Protein AF-A0AAV4ICU2-F1 (afdb_monomer)

Solvent-accessible surface area (backbone atoms only — not comparable to full-atom values): 6113 Å² total; per-residue (Å²): 139,86,82,87,82,87,85,80,90,83,82,90,81,87,85,86,90,76,83,84,77,76,82,77,83,78,82,62,94,66,76,54,54,81,43,77,43,51,36,32,24,62,84,37,78,49,78,48,33,51,48,68,48,45,68,50,67,89,39,72,64,12,36,33,76,36,89,89,44,92,49,69,64,46,61,48,99,84,68,29,37,47,40,98,43,68,26,91,77,65,123

Mean predicted aligned error: 14.56 Å

InterPro domains:
  IPR003131 Potassium channel tetramerisation-type BTB domain [PF02214] (38-91)
  IPR011333 SKP1/BTB/POZ domain superfamily [G3DSA:3.30.710.10] (26-91)
  IPR011333 SKP1/BTB/POZ domain superfamily [SSF54695] (35-91)

Foldseek 3Di:
DDDDDDDDDDDDDDDDDDDDDDPPPPPPLDFPQPDWAWEQECNDIDIDGLCVQCVPVPDPSVLQNDPPHPHHFDADPVRHGYHDHDPVPVD

Sequence (91 aa):
MIFLSLSLAGAVSREVSGQRSGPAMNDTGSGSSNSVLELNVGGVFYSTNLATLRREPDSHIARLFTDHSKVKATKDAKGKYFIDRDGVLFR

Secondary structure (DSSP, 8-state):
---------------------S------S---TT-EEEEEETTEEEEEEHHHHTSSTTSHHHHHT-TT-SSPPEE-TTSPEEE-S-STT--

pLDDT: mean 73.89, std 21.51, range [33.59, 96.0]

Radius of gyration: 23.38 Å; Cα contacts (8 Å, |Δi|>4): 99; chains: 1; bounding box: 54×57×48 Å

Organism: NCBI:txid1093978

Nearest PDB structures (foldseek):
  8u80-assembly1_K4  TM=8.138E-01  e=1.810E-04  Homo sapiens
  3drx-assembly1_D  TM=7.550E-01  e=6.168E-05  Homo sapiens
  3drx-assembly1_C  TM=7.833E-01  e=9.880E-05  Homo sapiens
  3drx-assembly1_B  TM=7.870E-01  e=3.549E-04  Homo sapiens
  3drx-assembly1_E  TM=7.929E-01  e=6.955E-04  Homo sapiens

Structure (mmCIF, N/CA/C/O backbone):
data_AF-A0AAV4ICU2-F1
#
_entry.id   AF-A0AAV4ICU2-F1
#
loop_
_atom_site.group_PDB
_atom_site.id
_atom_site.type_symbol
_atom_site.label_atom_id
_atom_site.label_alt_id
_atom_site.label_comp_id
_atom_site.label_asym_id
_atom_site.label_entity_id
_atom_site.label_seq_id
_atom_site.pdbx_PDB_ins_code
_atom_site.Cartn_x
_atom_site.Cartn_y
_atom_site.Cartn_z
_atom_site.occupancy
_atom_site.B_iso_or_equiv
_atom_site.auth_seq_id
_atom_site.auth_comp_id
_atom_site.auth_asym_id
_atom_site.auth_atom_id
_atom_site.pdbx_PDB_model_num
ATOM 1 N N . MET A 1 1 ? 23.733 -42.820 29.720 1.00 44.50 1 MET A N 1
ATOM 2 C CA . MET A 1 1 ? 25.167 -42.492 29.583 1.00 44.50 1 MET A CA 1
ATOM 3 C C . MET A 1 1 ? 25.293 -40.986 29.629 1.00 44.50 1 MET A C 1
ATOM 5 O O . MET A 1 1 ? 24.574 -40.289 28.931 1.00 44.50 1 MET A O 1
ATOM 9 N N . ILE A 1 2 ? 26.084 -40.541 30.590 1.00 38.28 2 ILE A N 1
ATOM 10 C CA . ILE A 1 2 ? 26.211 -39.200 31.148 1.00 38.28 2 ILE A CA 1
ATOM 11 C C . ILE A 1 2 ? 27.363 -38.537 30.398 1.00 38.28 2 ILE A C 1
ATOM 13 O O . ILE A 1 2 ? 28.392 -39.189 30.326 1.00 38.28 2 ILE A O 1
ATOM 17 N N . PHE A 1 3 ? 27.246 -37.294 29.927 1.00 41.91 3 PHE A N 1
ATOM 18 C CA . PHE A 1 3 ? 28.388 -36.368 29.910 1.00 41.91 3 PHE A CA 1
ATOM 19 C C . PHE A 1 3 ? 27.892 -34.934 30.082 1.00 41.91 3 PHE A C 1
ATOM 21 O O . PHE A 1 3 ? 27.441 -34.268 29.156 1.00 41.91 3 PHE A O 1
ATOM 28 N N . LEU A 1 4 ? 27.975 -34.499 31.334 1.00 34.91 4 LEU A N 1
ATOM 29 C CA . LEU A 1 4 ? 28.077 -33.109 31.735 1.00 34.91 4 LEU A CA 1
ATOM 30 C C . LEU A 1 4 ? 29.537 -32.688 31.485 1.00 34.91 4 LEU A C 1
ATOM 32 O O . LEU A 1 4 ? 30.441 -33.368 31.968 1.00 34.91 4 LEU A O 1
ATOM 36 N N . SER A 1 5 ? 29.789 -31.575 30.796 1.00 43.06 5 SER A N 1
ATOM 37 C CA . SER A 1 5 ? 31.070 -30.870 30.930 1.00 43.06 5 SER A CA 1
ATOM 38 C C . SER A 1 5 ? 30.834 -29.372 31.064 1.00 43.06 5 SER A C 1
ATOM 40 O O . SER A 1 5 ? 30.532 -28.658 30.110 1.00 43.06 5 SER A O 1
ATOM 42 N N . LEU A 1 6 ? 30.963 -28.956 32.315 1.00 33.59 6 LEU A N 1
ATOM 43 C CA . LEU A 1 6 ? 31.123 -27.611 32.830 1.00 33.59 6 LEU A CA 1
ATOM 44 C C . LEU A 1 6 ? 32.488 -27.048 32.385 1.00 33.59 6 LEU A C 1
ATOM 46 O O . LEU A 1 6 ? 33.494 -27.739 32.530 1.00 33.59 6 LEU A O 1
ATOM 50 N N . SER A 1 7 ? 32.556 -25.795 31.932 1.00 38.72 7 SER A N 1
ATOM 51 C CA . SER A 1 7 ? 33.740 -24.960 32.176 1.00 38.72 7 SER A CA 1
ATOM 52 C C . SER A 1 7 ? 33.370 -23.479 32.196 1.00 38.72 7 SER A C 1
ATOM 54 O O . SER A 1 7 ? 32.573 -23.000 31.392 1.00 38.72 7 SER A O 1
ATOM 56 N N . LEU A 1 8 ? 33.925 -22.801 33.195 1.00 36.62 8 LEU A N 1
ATOM 57 C CA . LEU A 1 8 ? 33.532 -21.526 33.772 1.00 36.62 8 LEU A CA 1
ATOM 58 C C . LEU A 1 8 ? 34.589 -20.452 33.459 1.00 36.62 8 LEU A C 1
ATOM 60 O O . LEU A 1 8 ? 35.780 -20.716 33.564 1.00 36.62 8 LEU A O 1
ATOM 64 N N . ALA A 1 9 ? 34.097 -19.239 33.196 1.00 35.28 9 ALA A N 1
ATOM 65 C CA . ALA A 1 9 ? 34.742 -17.926 33.326 1.00 35.28 9 ALA A CA 1
ATOM 66 C C . ALA A 1 9 ? 35.990 -17.601 32.478 1.00 35.28 9 ALA A C 1
ATOM 68 O O . ALA A 1 9 ? 37.107 -18.031 32.745 1.00 35.28 9 ALA A O 1
ATOM 69 N N . GLY A 1 10 ? 35.798 -16.649 31.561 1.00 36.47 10 GLY A N 1
ATOM 70 C CA . GLY A 1 10 ? 36.848 -15.808 30.995 1.00 36.47 10 GLY A CA 1
ATOM 71 C C . GLY A 1 10 ? 36.432 -14.337 31.057 1.00 36.47 10 GL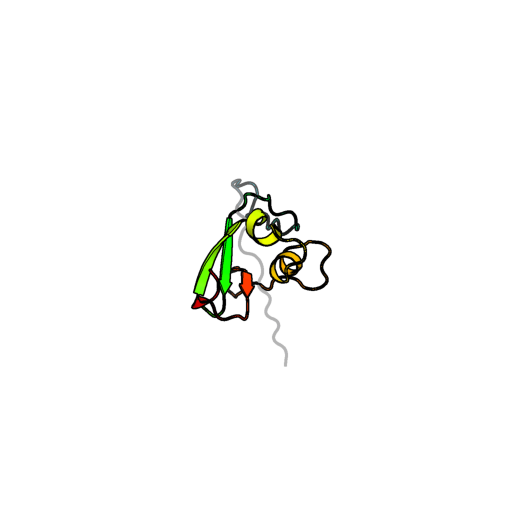Y A C 1
ATOM 72 O O . GLY A 1 10 ? 35.641 -13.891 30.240 1.00 36.47 10 GLY A O 1
ATOM 73 N N . ALA A 1 11 ? 36.963 -13.645 32.067 1.00 46.28 11 ALA A N 1
ATOM 74 C CA . ALA A 1 11 ? 37.285 -12.216 32.153 1.00 46.28 11 ALA A CA 1
ATOM 75 C C . ALA A 1 11 ? 36.250 -11.137 31.756 1.00 46.28 11 ALA A C 1
ATOM 77 O O . ALA A 1 11 ? 35.912 -10.909 30.599 1.00 46.28 11 ALA A O 1
ATOM 78 N N . VAL A 1 12 ? 35.894 -10.348 32.772 1.00 43.69 12 VAL A N 1
ATOM 79 C CA . VAL A 1 12 ? 35.320 -9.003 32.680 1.00 43.69 12 VAL A CA 1
ATOM 80 C C . VAL A 1 12 ? 36.350 -8.002 32.128 1.00 43.69 12 VAL A C 1
ATOM 82 O O . VAL A 1 12 ? 37.507 -7.998 32.550 1.00 43.69 12 VAL A O 1
ATOM 85 N N . SER A 1 13 ? 35.928 -7.106 31.234 1.00 46.25 13 SER A N 1
ATOM 86 C CA . SER A 1 13 ? 36.557 -5.795 31.017 1.00 46.25 13 SER A CA 1
ATOM 87 C C . SER A 1 13 ? 35.518 -4.782 30.522 1.00 46.25 13 SER A C 1
ATOM 89 O O . SER A 1 13 ? 35.024 -4.828 29.401 1.00 46.25 13 SER A O 1
ATOM 91 N N . ARG A 1 14 ? 35.172 -3.925 31.484 1.00 44.69 14 ARG A N 1
ATOM 92 C CA . ARG A 1 14 ? 34.607 -2.562 31.468 1.00 44.69 14 ARG A CA 1
ATOM 93 C C . ARG A 1 14 ? 35.282 -1.692 30.389 1.00 44.69 14 ARG A C 1
ATOM 95 O O . ARG A 1 14 ? 36.433 -1.957 30.076 1.00 44.69 14 ARG A O 1
ATOM 102 N N . GLU A 1 15 ? 34.756 -0.616 29.805 1.00 49.62 15 GLU A N 1
ATOM 103 C CA . GLU A 1 15 ? 33.550 0.226 29.877 1.00 49.62 15 GLU A CA 1
ATOM 104 C C . GLU A 1 15 ? 33.710 1.210 28.687 1.00 49.62 15 GLU A C 1
ATOM 106 O O . GLU A 1 15 ? 34.805 1.740 28.526 1.00 49.62 15 GLU A O 1
ATOM 111 N N . VAL A 1 16 ? 32.677 1.518 27.887 1.00 48.22 16 VAL A N 1
ATOM 112 C CA . VAL A 1 16 ? 32.435 2.905 27.423 1.00 48.22 16 VAL A CA 1
ATOM 113 C C . VAL A 1 16 ? 31.045 3.067 26.805 1.00 48.22 16 VAL A C 1
ATOM 115 O O . VAL A 1 16 ? 30.553 2.251 26.032 1.00 48.22 16 VAL A O 1
ATOM 118 N N . SER A 1 17 ? 30.421 4.157 27.223 1.00 50.22 17 SER A N 1
ATOM 11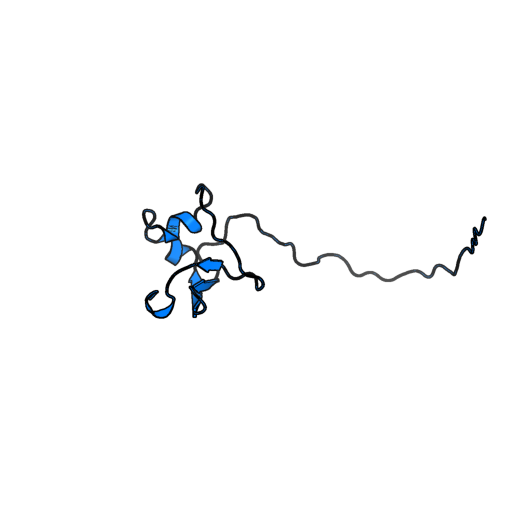9 C CA . SER A 1 17 ? 29.076 4.650 26.966 1.00 50.22 17 SER A CA 1
ATOM 120 C C . SER A 1 17 ? 28.698 4.827 25.492 1.00 50.22 17 SER A C 1
ATOM 122 O O . SER A 1 17 ? 29.368 5.544 24.753 1.00 50.22 17 SER A O 1
ATOM 124 N N . GLY A 1 18 ? 27.522 4.318 25.129 1.00 46.28 18 GLY A N 1
ATOM 125 C CA . GLY A 1 18 ? 26.765 4.722 23.947 1.00 46.28 18 GLY A CA 1
ATOM 126 C C . GLY A 1 18 ? 25.281 4.610 24.262 1.00 46.28 18 GLY A C 1
ATOM 127 O O . GLY A 1 18 ? 24.691 3.536 24.191 1.00 46.28 18 GLY A O 1
ATOM 128 N N . GLN A 1 19 ? 24.696 5.711 24.720 1.00 44.44 19 GLN A N 1
ATOM 129 C CA . GLN A 1 19 ? 23.281 5.804 25.037 1.00 44.44 19 GLN A CA 1
ATOM 130 C C . GLN A 1 19 ? 22.419 5.484 23.810 1.00 44.44 19 GLN A C 1
ATOM 132 O O . GLN A 1 19 ? 22.595 6.060 22.745 1.00 44.44 19 GLN A O 1
ATOM 137 N N . ARG A 1 20 ? 21.434 4.614 24.051 1.00 49.53 20 ARG A N 1
ATOM 138 C CA . ARG A 1 20 ? 20.022 4.768 23.675 1.00 49.53 20 ARG A CA 1
ATOM 139 C C . ARG A 1 20 ? 19.743 5.225 22.241 1.00 49.53 20 ARG A C 1
ATOM 141 O O . ARG A 1 20 ? 19.802 6.411 21.934 1.00 49.53 20 ARG A O 1
ATOM 148 N N . SER A 1 21 ? 19.189 4.286 21.478 1.00 47.84 21 SER A N 1
ATOM 149 C CA . SER A 1 21 ? 17.876 4.359 20.808 1.00 47.84 21 SER A CA 1
ATOM 150 C C . SER A 1 21 ? 18.002 3.684 19.448 1.00 47.84 21 SER A C 1
ATOM 152 O O . SER A 1 21 ? 18.341 4.322 18.456 1.00 47.84 21 SER A O 1
ATOM 154 N N . GLY A 1 22 ? 17.712 2.380 19.386 1.00 49.38 22 GLY A N 1
ATOM 155 C CA . GLY A 1 22 ? 17.230 1.822 18.122 1.00 49.38 22 GLY A CA 1
ATOM 156 C C . GLY A 1 22 ? 15.991 2.621 17.696 1.00 49.38 22 GLY A C 1
ATOM 157 O O . GLY A 1 22 ? 15.278 3.106 18.584 1.00 49.38 22 GLY A O 1
ATOM 158 N N . PRO A 1 23 ? 15.750 2.826 16.389 1.00 52.25 23 PRO A N 1
ATOM 159 C CA . PRO A 1 23 ? 14.624 3.626 15.938 1.00 52.25 23 PRO A CA 1
ATOM 160 C C . PRO A 1 23 ? 13.353 3.044 16.548 1.00 52.25 23 PRO A C 1
ATOM 162 O O . PRO A 1 23 ? 13.003 1.888 16.305 1.00 52.25 23 PRO A O 1
ATOM 165 N N . ALA A 1 24 ? 12.714 3.841 17.402 1.00 45.88 24 ALA A N 1
ATOM 166 C CA . ALA A 1 24 ? 11.404 3.548 17.936 1.00 45.88 24 ALA A CA 1
ATOM 167 C C . ALA A 1 24 ? 10.497 3.232 16.745 1.00 45.88 24 ALA A C 1
ATOM 169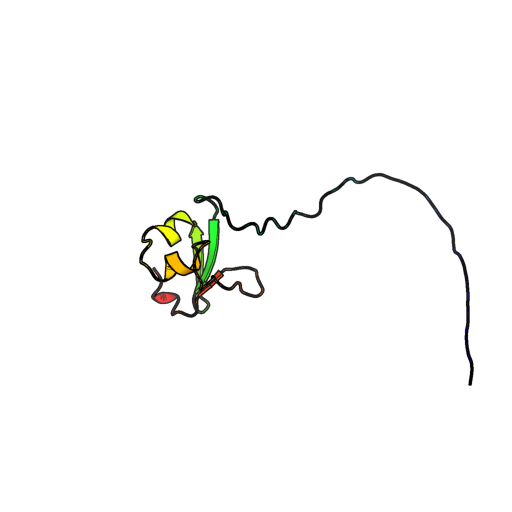 O O . ALA A 1 24 ? 10.245 4.092 15.899 1.00 45.88 24 ALA A O 1
ATOM 170 N N . MET A 1 25 ? 10.049 1.982 16.651 1.00 49.53 25 MET A N 1
ATOM 171 C CA . MET A 1 25 ? 8.955 1.605 15.771 1.00 49.53 25 MET A CA 1
ATOM 172 C C . MET A 1 25 ? 7.696 2.270 16.330 1.00 49.53 25 MET A C 1
ATOM 174 O O . MET A 1 25 ? 6.934 1.665 17.077 1.00 49.53 25 MET A O 1
ATOM 178 N N . ASN A 1 26 ? 7.508 3.550 16.010 1.00 48.06 26 ASN A N 1
ATOM 179 C CA . ASN A 1 26 ? 6.239 4.241 16.171 1.00 48.06 26 ASN A CA 1
ATOM 180 C C . ASN A 1 26 ? 5.281 3.710 15.096 1.00 48.06 26 ASN A C 1
ATOM 182 O O . ASN A 1 26 ? 4.993 4.392 14.118 1.00 48.06 26 ASN A O 1
ATOM 186 N N . ASP A 1 27 ? 4.788 2.486 15.279 1.00 48.31 27 ASP A N 1
ATOM 187 C CA . ASP A 1 27 ? 3.549 2.026 14.644 1.00 48.31 27 ASP A CA 1
ATOM 188 C C . ASP A 1 27 ? 2.384 2.329 15.594 1.00 48.31 27 ASP A C 1
ATOM 190 O O . ASP A 1 27 ? 1.649 1.457 16.043 1.00 48.31 27 ASP A O 1
ATOM 194 N N . THR A 1 28 ? 2.251 3.602 15.963 1.00 46.72 28 THR A N 1
ATOM 195 C CA . THR A 1 28 ? 1.027 4.104 16.584 1.00 46.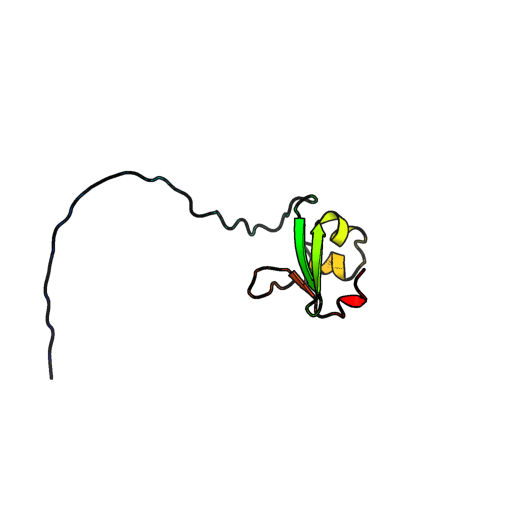72 28 THR A CA 1
ATOM 196 C C . THR A 1 28 ? 0.277 4.820 15.479 1.00 46.72 28 THR A C 1
ATOM 198 O O . THR A 1 28 ? 0.729 5.863 15.009 1.00 46.72 28 THR A O 1
ATOM 201 N N . GLY A 1 29 ? -0.825 4.212 15.031 1.00 53.97 29 GLY A N 1
ATOM 202 C CA . GLY A 1 29 ? -1.703 4.653 13.943 1.00 53.97 29 GLY A CA 1
ATOM 203 C C . GLY A 1 29 ? -2.225 6.082 14.095 1.00 53.97 29 GLY A C 1
ATOM 204 O O . GLY A 1 29 ? -3.358 6.318 14.492 1.00 53.97 29 GLY A O 1
ATOM 205 N N . SER A 1 30 ? -1.365 7.038 13.768 1.00 54.50 30 SER A N 1
ATOM 206 C CA . SER A 1 30 ? -1.669 8.436 13.496 1.00 54.50 30 SER A CA 1
ATOM 207 C C . SER A 1 30 ? -0.549 8.953 12.596 1.00 54.50 30 SER A C 1
ATOM 209 O O . SER A 1 30 ? 0.314 9.737 12.991 1.00 54.50 30 SER A O 1
ATOM 211 N N . GLY A 1 31 ? -0.485 8.404 11.379 1.00 57.50 31 GLY A N 1
ATOM 212 C CA . GLY A 1 31 ? 0.385 8.952 10.347 1.00 57.50 31 GLY A CA 1
ATOM 213 C C . GLY A 1 31 ? -0.012 10.406 10.136 1.00 57.50 31 GLY A C 1
ATOM 214 O O . GLY A 1 31 ? -1.183 10.697 9.885 1.00 57.50 31 GLY A O 1
ATOM 215 N N . SER A 1 32 ? 0.937 11.331 10.274 1.00 65.31 32 SER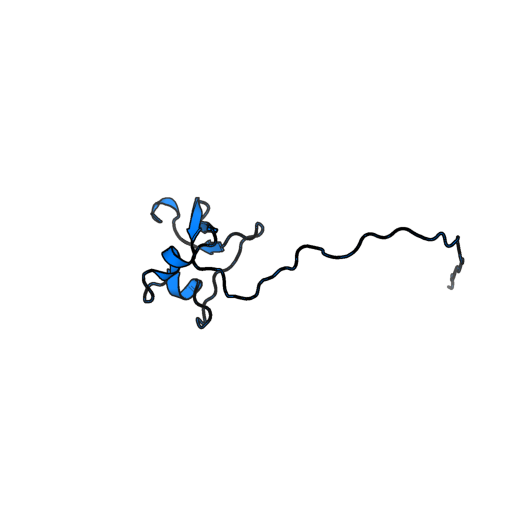 A N 1
ATOM 216 C CA . SER A 1 32 ? 0.683 12.726 9.933 1.00 65.31 32 SER A CA 1
ATOM 217 C C . SER A 1 32 ? 0.110 12.770 8.514 1.00 65.31 32 SER A C 1
ATOM 219 O O . SER A 1 32 ? 0.583 12.056 7.625 1.00 65.31 32 SER A O 1
ATOM 221 N N . SER A 1 33 ? -0.929 13.574 8.283 1.00 71.62 33 SER A N 1
ATOM 222 C CA . SER A 1 33 ? -1.616 13.656 6.982 1.00 71.62 33 SER A CA 1
ATOM 223 C C . SER A 1 33 ? -0.666 13.958 5.811 1.00 71.62 33 SER A C 1
ATOM 2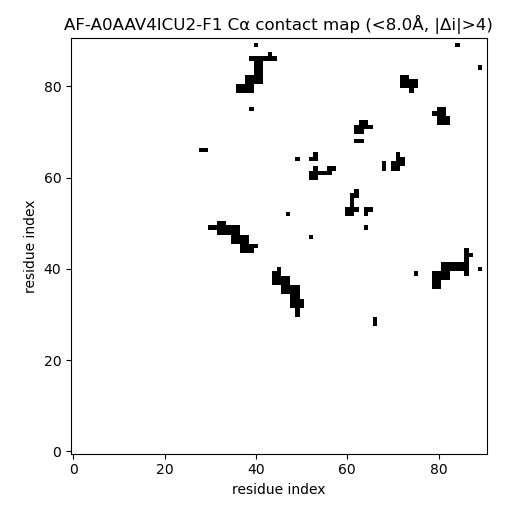25 O O . SER A 1 33 ? -0.964 13.603 4.671 1.00 71.62 33 SER A O 1
ATOM 227 N N . ASN A 1 34 ? 0.497 14.541 6.119 1.00 77.81 34 ASN A N 1
ATOM 228 C CA . ASN A 1 34 ? 1.564 14.911 5.193 1.00 77.81 34 ASN A CA 1
ATOM 229 C C . ASN A 1 34 ? 2.721 13.898 5.099 1.00 77.81 34 ASN A C 1
ATOM 231 O O . ASN A 1 34 ? 3.674 14.145 4.364 1.00 77.81 34 ASN A O 1
ATOM 235 N N . SER A 1 35 ? 2.680 12.779 5.827 1.00 86.50 35 SER A N 1
ATOM 236 C CA . SER A 1 35 ? 3.687 11.722 5.680 1.00 86.50 35 SER A CA 1
ATOM 237 C C . SER A 1 35 ? 3.537 11.021 4.330 1.00 86.50 35 SER A C 1
ATOM 239 O O . SER A 1 35 ? 2.431 10.649 3.928 1.00 86.50 35 SER A O 1
ATOM 241 N N . VAL A 1 36 ? 4.658 10.867 3.621 1.00 92.56 36 VAL A N 1
ATOM 242 C CA . VAL A 1 36 ? 4.710 10.112 2.366 1.00 92.56 36 VAL A CA 1
ATOM 243 C C . VAL A 1 36 ? 4.650 8.619 2.688 1.00 92.56 36 VAL A C 1
ATOM 245 O O . VAL A 1 36 ? 5.370 8.130 3.556 1.00 92.56 36 VAL A O 1
ATOM 248 N N . LEU A 1 37 ? 3.781 7.908 1.981 1.00 93.19 37 LEU A N 1
ATOM 249 C CA . LEU A 1 37 ? 3.515 6.483 2.093 1.00 93.19 37 LEU A CA 1
ATOM 250 C C . LEU A 1 37 ? 3.839 5.814 0.760 1.00 93.19 37 LEU A C 1
ATOM 252 O O . LEU A 1 37 ? 3.459 6.313 -0.301 1.00 93.19 37 LEU A O 1
ATOM 256 N N . GLU A 1 38 ? 4.492 4.659 0.830 1.00 96.00 38 GLU A N 1
ATOM 257 C CA . GLU A 1 38 ? 4.741 3.809 -0.331 1.00 96.00 38 GLU A CA 1
ATOM 258 C C . GLU A 1 38 ? 3.651 2.744 -0.462 1.00 96.00 38 GLU A C 1
ATOM 260 O O . GLU A 1 38 ? 3.312 2.056 0.509 1.00 96.00 38 GLU A O 1
ATOM 265 N N . LEU A 1 39 ? 3.132 2.587 -1.678 1.00 95.00 39 LEU A N 1
ATOM 266 C CA . LEU A 1 39 ? 2.130 1.593 -2.040 1.00 95.00 39 LEU A CA 1
ATOM 267 C C . LEU A 1 39 ? 2.698 0.617 -3.074 1.00 95.00 39 LEU A C 1
ATOM 269 O O . LEU A 1 39 ? 3.464 0.994 -3.959 1.00 95.00 39 LEU A O 1
ATOM 273 N N . ASN A 1 40 ? 2.260 -0.630 -2.983 1.00 95.81 40 ASN A N 1
ATOM 274 C CA . ASN A 1 40 ? 2.455 -1.691 -3.955 1.00 95.81 40 ASN A CA 1
ATOM 275 C C . ASN A 1 40 ? 1.069 -2.159 -4.422 1.00 95.81 40 ASN A C 1
ATOM 277 O O . ASN A 1 40 ? 0.348 -2.815 -3.671 1.00 95.81 40 ASN A O 1
ATOM 281 N N . VAL A 1 41 ? 0.685 -1.791 -5.643 1.00 94.88 41 VAL A N 1
ATOM 282 C CA . VAL A 1 41 ? -0.628 -2.078 -6.231 1.00 94.88 41 VAL A CA 1
ATOM 283 C C . VAL A 1 41 ? -0.454 -3.112 -7.335 1.00 94.88 41 VAL A C 1
ATOM 285 O O . VAL A 1 41 ? 0.004 -2.777 -8.426 1.00 94.88 41 VAL A O 1
ATOM 288 N N . GLY A 1 42 ? -0.731 -4.383 -7.035 1.00 92.94 42 GLY A N 1
ATOM 289 C CA . GLY A 1 42 ? -0.561 -5.484 -7.995 1.00 92.94 42 GLY A CA 1
ATOM 290 C C . GLY A 1 42 ? 0.838 -5.579 -8.618 1.00 92.94 42 GLY A C 1
ATOM 291 O O . GLY A 1 42 ? 0.969 -6.026 -9.753 1.00 92.94 42 GLY A O 1
ATOM 292 N N . GLY A 1 43 ? 1.879 -5.116 -7.914 1.00 93.69 43 GLY A N 1
ATOM 293 C CA . GLY A 1 43 ? 3.260 -5.068 -8.405 1.00 93.69 43 GLY A CA 1
ATOM 294 C C . GLY A 1 43 ? 3.713 -3.717 -8.973 1.00 93.69 43 GLY A C 1
ATOM 295 O O . GLY A 1 43 ? 4.900 -3.563 -9.258 1.00 93.69 43 GLY A O 1
ATOM 296 N N . VAL A 1 44 ? 2.821 -2.729 -9.107 1.00 94.88 44 VAL A N 1
ATOM 297 C CA . VAL A 1 44 ? 3.172 -1.353 -9.498 1.00 94.88 44 VAL A CA 1
ATOM 298 C C . VAL A 1 44 ? 3.348 -0.488 -8.252 1.00 94.88 44 VAL A C 1
ATOM 300 O O . VAL A 1 44 ? 2.519 -0.505 -7.343 1.00 94.88 44 VAL A O 1
ATOM 303 N N . PHE A 1 45 ? 4.436 0.278 -8.201 1.00 95.25 45 PHE A N 1
ATOM 304 C CA . PHE A 1 45 ? 4.807 1.054 -7.021 1.00 95.25 45 PHE A CA 1
ATOM 305 C C . PHE A 1 45 ? 4.385 2.516 -7.142 1.00 95.25 45 PHE A C 1
ATOM 307 O O . PHE A 1 45 ? 4.679 3.172 -8.140 1.00 95.25 45 PHE A O 1
ATOM 314 N N . TYR A 1 46 ? 3.750 3.027 -6.090 1.00 95.12 46 TYR A N 1
ATOM 315 C CA . TYR A 1 46 ? 3.298 4.413 -5.989 1.00 95.12 46 TYR A CA 1
ATOM 316 C C . TYR A 1 46 ? 3.781 5.050 -4.695 1.00 95.12 46 TYR A C 1
ATOM 318 O O . TYR A 1 46 ? 3.962 4.370 -3.685 1.00 95.12 46 TYR A O 1
ATOM 326 N N . SER A 1 47 ? 3.891 6.375 -4.713 1.00 94.69 47 SER A N 1
ATOM 327 C CA . SER A 1 47 ? 4.115 7.186 -3.520 1.00 94.69 47 SER A CA 1
ATOM 328 C C . SER A 1 47 ? 3.006 8.220 -3.404 1.00 94.69 47 SER A C 1
ATOM 330 O O . SER A 1 47 ? 2.680 8.907 -4.370 1.00 94.69 47 SER A O 1
ATOM 332 N N . THR A 1 48 ? 2.405 8.324 -2.226 1.00 94.12 48 THR A N 1
ATOM 333 C CA . THR A 1 48 ? 1.323 9.275 -1.946 1.00 94.12 48 THR A CA 1
ATOM 334 C C . THR A 1 48 ? 1.364 9.704 -0.483 1.00 94.12 48 THR A C 1
ATOM 336 O O . THR A 1 48 ? 2.314 9.381 0.215 1.00 94.12 48 THR A O 1
ATOM 339 N N . ASN A 1 49 ? 0.367 10.433 0.007 1.00 92.38 49 ASN A N 1
ATOM 340 C CA . ASN A 1 49 ? 0.221 10.750 1.425 1.00 92.38 49 ASN A CA 1
ATOM 341 C C . ASN A 1 49 ? -1.129 10.266 1.969 1.00 92.38 49 ASN A C 1
ATOM 343 O O . ASN A 1 49 ? -2.051 9.922 1.223 1.00 92.38 49 ASN A O 1
ATOM 347 N N . LEU A 1 50 ? -1.254 10.252 3.296 1.00 90.81 50 LEU A N 1
ATOM 348 C CA . LEU A 1 50 ? -2.483 9.819 3.958 1.00 90.81 50 LEU A CA 1
ATOM 349 C C . LEU A 1 50 ? -3.679 10.725 3.607 1.00 90.81 50 LEU A C 1
ATOM 351 O O . LEU A 1 50 ? -4.799 10.231 3.484 1.00 90.81 50 LEU A O 1
ATOM 355 N N . ALA A 1 51 ? -3.449 12.030 3.406 1.00 89.81 51 ALA A N 1
ATOM 356 C CA . ALA A 1 51 ? -4.488 12.975 2.994 1.00 89.81 51 ALA A CA 1
ATOM 357 C C . ALA A 1 51 ? -5.123 12.601 1.644 1.00 89.81 51 ALA A C 1
ATOM 359 O O . ALA A 1 51 ? -6.336 12.692 1.489 1.00 89.81 51 ALA A O 1
ATOM 360 N N . THR A 1 52 ? -4.323 12.124 0.689 1.00 91.44 52 THR A N 1
ATOM 361 C CA . THR A 1 52 ? -4.793 11.697 -0.636 1.00 91.44 52 THR A CA 1
ATOM 362 C C . THR A 1 52 ? -5.630 10.427 -0.533 1.00 91.44 52 THR A C 1
ATOM 364 O O . THR A 1 52 ? -6.712 10.354 -1.107 1.00 91.44 52 THR A O 1
ATOM 367 N N . LEU A 1 53 ? -5.178 9.450 0.258 1.00 90.38 53 LEU A N 1
ATOM 368 C CA . LEU A 1 53 ? -5.890 8.182 0.462 1.00 90.38 53 LEU A CA 1
ATOM 369 C C . LEU A 1 53 ? -7.200 8.350 1.240 1.00 90.38 53 LEU A C 1
ATOM 371 O O . LEU A 1 53 ? -8.131 7.575 1.044 1.00 90.38 53 LEU A O 1
ATOM 375 N N . ARG A 1 54 ? -7.282 9.360 2.113 1.00 89.12 54 ARG A N 1
ATOM 376 C CA . ARG A 1 54 ? -8.482 9.704 2.894 1.00 89.12 54 ARG A CA 1
ATOM 377 C C . ARG A 1 54 ? -9.329 10.817 2.266 1.00 89.12 54 ARG A C 1
ATOM 379 O O . ARG A 1 54 ? -10.310 11.220 2.883 1.00 89.12 54 ARG A O 1
ATOM 386 N N . ARG A 1 55 ? -8.976 11.312 1.072 1.00 87.75 55 ARG A N 1
ATOM 387 C CA . ARG A 1 55 ? -9.663 12.443 0.422 1.00 87.75 55 ARG A CA 1
ATOM 388 C C . ARG A 1 55 ? -11.159 12.193 0.248 1.00 87.75 55 ARG A C 1
ATOM 390 O O . ARG A 1 55 ? -11.952 13.092 0.492 1.00 87.75 55 ARG A O 1
ATOM 397 N N . GLU A 1 56 ? -11.512 10.970 -0.137 1.00 88.62 56 GLU A N 1
ATOM 398 C CA . GLU A 1 56 ? -12.893 10.516 -0.295 1.00 88.62 56 GLU A CA 1
ATOM 399 C C . GLU A 1 56 ? -13.218 9.493 0.804 1.00 88.62 56 GLU A C 1
ATOM 401 O O . GLU A 1 56 ? -12.888 8.312 0.642 1.00 88.62 56 GLU A O 1
ATOM 406 N N . PRO A 1 57 ? -13.821 9.897 1.937 1.00 86.88 57 PRO A N 1
ATOM 407 C CA . PRO A 1 57 ? -13.981 9.037 3.116 1.00 86.88 57 PRO A CA 1
ATOM 408 C C . PRO A 1 57 ? -14.856 7.799 2.864 1.00 86.88 57 PRO A C 1
ATOM 410 O O . PRO A 1 57 ? -14.650 6.760 3.494 1.00 86.88 57 PRO A O 1
ATOM 413 N N . ASP A 1 58 ? -15.783 7.875 1.908 1.00 87.06 58 ASP A N 1
ATOM 414 C CA . ASP A 1 58 ? -16.664 6.762 1.540 1.00 87.06 58 ASP A CA 1
ATOM 415 C C . ASP A 1 58 ? -16.011 5.749 0.590 1.00 87.06 58 ASP A C 1
ATOM 417 O O . ASP A 1 58 ? -16.555 4.663 0.357 1.00 87.06 58 ASP A O 1
ATOM 421 N N . SER A 1 59 ? -14.824 6.068 0.068 1.00 88.12 59 SER A N 1
ATOM 422 C CA . SER A 1 59 ? -14.087 5.192 -0.838 1.00 88.12 59 SER A CA 1
ATOM 423 C C . SER A 1 59 ? -13.543 3.949 -0.128 1.00 88.12 59 SER A C 1
ATOM 425 O O . SER A 1 59 ? -13.231 3.943 1.066 1.00 88.12 59 SER A O 1
ATOM 427 N N . HIS A 1 60 ? -13.371 2.867 -0.890 1.00 87.00 60 HIS A N 1
ATOM 428 C CA . HIS A 1 60 ? -12.762 1.642 -0.369 1.00 87.00 60 HIS A CA 1
ATOM 429 C C . HIS A 1 60 ? -11.336 1.911 0.139 1.00 87.00 60 HIS A C 1
ATOM 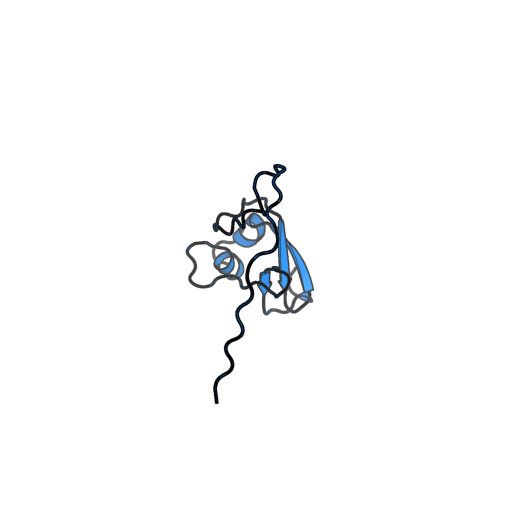431 O O . HIS A 1 60 ? -10.963 1.440 1.211 1.00 87.00 60 HIS A O 1
ATOM 437 N N . ILE A 1 61 ? -10.562 2.726 -0.585 1.00 89.75 61 ILE A N 1
ATOM 438 C CA . ILE A 1 61 ? -9.185 3.046 -0.208 1.00 89.75 61 ILE A CA 1
ATOM 439 C C . ILE A 1 61 ? -9.137 3.793 1.133 1.00 89.75 61 ILE A C 1
ATOM 441 O O . ILE A 1 61 ? -8.385 3.390 2.015 1.00 89.75 61 ILE A O 1
ATOM 445 N N . ALA A 1 62 ? -10.014 4.775 1.369 1.00 89.44 62 ALA A N 1
ATOM 446 C CA . ALA A 1 62 ? -10.048 5.508 2.635 1.00 89.44 62 ALA A CA 1
ATOM 447 C C . ALA A 1 62 ? -10.349 4.601 3.835 1.00 89.44 62 ALA A C 1
ATOM 449 O O . ALA A 1 62 ? -9.789 4.798 4.917 1.00 89.44 62 ALA A O 1
ATOM 450 N N . ARG A 1 63 ? -11.174 3.561 3.646 1.00 90.44 63 ARG A N 1
ATOM 451 C CA . ARG A 1 63 ? -11.441 2.560 4.690 1.00 90.44 63 ARG A CA 1
ATOM 452 C C . ARG A 1 63 ? -10.181 1.789 5.070 1.00 90.44 63 ARG A C 1
ATOM 454 O O . ARG A 1 63 ? -9.995 1.535 6.252 1.00 90.44 63 ARG A O 1
ATOM 461 N N . LEU A 1 64 ? -9.289 1.476 4.132 1.00 89.44 64 LEU A N 1
ATOM 462 C CA . LEU A 1 64 ? -8.040 0.760 4.434 1.00 89.44 64 LEU A CA 1
ATOM 463 C C . LEU A 1 64 ? -7.084 1.568 5.324 1.00 89.44 64 LEU A C 1
ATOM 465 O O . LEU A 1 64 ? -6.347 0.991 6.124 1.00 89.44 64 LEU A O 1
ATOM 469 N N . PHE A 1 65 ? -7.135 2.897 5.205 1.00 88.25 65 PHE A N 1
ATOM 470 C CA . PHE A 1 65 ? -6.245 3.842 5.886 1.00 88.25 65 PHE A CA 1
ATOM 471 C C . PHE A 1 65 ? -6.931 4.617 7.019 1.00 88.25 65 PHE A C 1
ATOM 473 O O . PHE A 1 65 ? -6.412 5.634 7.480 1.00 88.25 65 PHE A O 1
ATOM 480 N N . THR A 1 66 ? -8.096 4.147 7.479 1.00 84.94 66 THR A N 1
ATOM 481 C CA . THR A 1 66 ? -8.826 4.759 8.593 1.00 84.94 66 THR A CA 1
ATOM 482 C C . THR A 1 66 ? -8.714 3.939 9.875 1.00 84.94 66 THR A C 1
ATOM 484 O O . THR A 1 66 ? -8.935 2.728 9.895 1.00 84.94 66 THR A O 1
ATOM 487 N N . ASP A 1 67 ? -8.396 4.607 10.984 1.00 75.31 67 ASP A N 1
ATOM 488 C CA . ASP A 1 67 ? -8.064 3.960 12.261 1.00 75.31 67 ASP A CA 1
ATOM 489 C C . ASP A 1 67 ? -9.225 3.154 12.864 1.00 75.31 67 ASP A C 1
ATOM 491 O O . ASP A 1 67 ? -8.997 2.100 13.453 1.00 75.31 67 ASP A O 1
ATOM 495 N N . HIS A 1 68 ? -10.471 3.547 12.599 1.00 75.06 68 HIS A N 1
ATOM 496 C CA . HIS A 1 68 ? -11.671 2.847 13.075 1.00 75.06 68 HIS A CA 1
ATOM 497 C C . HIS A 1 68 ? -12.226 1.789 12.109 1.00 75.06 68 HIS A C 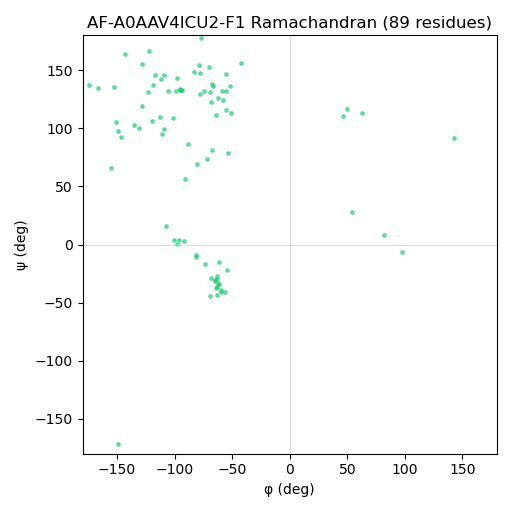1
ATOM 499 O O . HIS A 1 68 ? -13.274 1.200 12.376 1.00 75.06 68 HIS A O 1
ATOM 505 N N . SER A 1 69 ? -11.571 1.538 10.973 1.00 74.19 69 SER A N 1
ATOM 506 C CA . SER A 1 69 ? -12.061 0.538 10.028 1.00 74.19 69 SER A CA 1
ATOM 507 C C . SER A 1 69 ? -11.742 -0.888 10.488 1.00 74.19 69 SER A C 1
ATOM 509 O O . SER A 1 69 ? -10.701 -1.165 11.088 1.00 74.19 69 SER A O 1
ATOM 511 N N . LYS A 1 70 ? -12.639 -1.822 10.150 1.00 74.50 70 LYS A N 1
ATOM 512 C CA . LYS A 1 70 ? -12.412 -3.265 10.336 1.00 74.50 70 LYS A CA 1
ATOM 513 C C . LYS A 1 70 ? -11.418 -3.847 9.323 1.00 74.50 70 LYS A C 1
ATOM 515 O O . LYS A 1 70 ? -10.921 -4.945 9.534 1.00 74.50 70 LYS A O 1
ATOM 520 N N . VAL A 1 71 ? -11.155 -3.135 8.225 1.00 79.44 71 VAL A N 1
ATOM 521 C CA . VAL A 1 71 ? -10.296 -3.591 7.125 1.00 79.44 71 VAL A CA 1
ATOM 522 C C . VAL A 1 71 ? -9.045 -2.727 7.109 1.00 79.44 71 VAL A C 1
ATOM 524 O O . VAL A 1 71 ? -9.114 -1.548 6.778 1.00 79.44 71 VAL A O 1
ATOM 527 N N . LYS A 1 72 ? -7.906 -3.309 7.479 1.00 84.69 72 LYS A N 1
ATOM 528 C CA . LYS A 1 72 ? -6.618 -2.612 7.524 1.00 84.69 72 LYS A CA 1
ATOM 529 C C . LYS A 1 72 ? -5.806 -2.891 6.272 1.00 84.69 72 LYS A C 1
ATOM 531 O O . LYS A 1 72 ? -5.820 -4.009 5.762 1.00 84.69 72 LYS A O 1
ATOM 536 N N . ALA A 1 73 ? -5.080 -1.880 5.804 1.00 85.81 73 ALA A N 1
ATOM 537 C CA . ALA A 1 73 ? -4.095 -2.064 4.752 1.00 85.81 73 ALA A CA 1
ATOM 538 C C . ALA A 1 73 ? -2.990 -3.026 5.225 1.00 85.81 73 ALA A C 1
ATOM 540 O O . ALA A 1 73 ? -2.373 -2.821 6.272 1.00 85.81 73 ALA A O 1
ATOM 541 N N . THR A 1 74 ? -2.737 -4.074 4.450 1.00 91.50 74 THR A N 1
ATOM 542 C CA . THR A 1 74 ? -1.621 -4.998 4.676 1.00 91.50 74 THR A CA 1
ATOM 543 C C . THR A 1 74 ? -0.320 -4.392 4.171 1.00 91.50 74 THR A C 1
ATOM 545 O O . THR A 1 74 ? -0.344 -3.573 3.254 1.00 91.50 74 THR A O 1
ATOM 548 N N . LYS A 1 75 ? 0.819 -4.805 4.730 1.00 93.38 75 LYS A N 1
ATOM 549 C CA . LYS A 1 75 ? 2.146 -4.418 4.233 1.00 93.38 75 LYS A CA 1
ATOM 550 C C . LYS A 1 75 ? 2.839 -5.613 3.574 1.00 93.38 75 LYS A C 1
ATOM 552 O O . LYS A 1 75 ? 2.651 -6.745 4.013 1.00 93.38 75 LYS A O 1
ATOM 557 N N . ASP A 1 76 ? 3.620 -5.367 2.526 1.00 93.00 76 ASP A N 1
ATOM 558 C CA . ASP A 1 76 ? 4.480 -6.377 1.904 1.00 93.00 76 ASP A CA 1
ATOM 559 C C . ASP A 1 76 ? 5.761 -6.626 2.728 1.00 93.00 76 ASP A C 1
ATOM 561 O O . ASP A 1 76 ? 6.015 -5.970 3.741 1.00 93.00 76 ASP A O 1
ATOM 565 N N . ALA A 1 77 ? 6.607 -7.564 2.284 1.00 92.00 77 ALA A N 1
ATOM 566 C CA . ALA A 1 77 ? 7.870 -7.894 2.958 1.00 92.00 77 ALA A CA 1
ATOM 567 C C . ALA A 1 77 ? 8.869 -6.718 3.038 1.00 92.00 77 ALA A C 1
ATOM 569 O O . ALA A 1 77 ? 9.834 -6.782 3.796 1.00 92.00 77 ALA A O 1
ATOM 570 N N . LYS A 1 78 ? 8.655 -5.651 2.257 1.00 92.00 78 LYS A N 1
ATOM 571 C CA . LYS A 1 78 ? 9.464 -4.425 2.253 1.00 92.00 78 LYS A CA 1
ATOM 572 C C . LYS A 1 78 ? 8.803 -3.290 3.046 1.00 92.00 78 LYS A C 1
ATOM 574 O O . LYS A 1 78 ? 9.332 -2.183 3.054 1.00 92.00 78 LYS A O 1
ATOM 579 N N . GLY A 1 79 ? 7.666 -3.545 3.695 1.00 91.31 79 GLY A N 1
ATOM 580 C CA . GLY A 1 79 ? 6.943 -2.572 4.510 1.00 91.31 79 GLY A CA 1
ATOM 581 C C . GLY A 1 79 ? 6.045 -1.607 3.730 1.00 91.31 79 GLY A C 1
ATOM 582 O O . GLY A 1 79 ? 5.516 -0.678 4.342 1.00 91.31 79 GLY A O 1
ATOM 583 N N . LYS A 1 80 ? 5.839 -1.806 2.419 1.00 93.50 80 LYS A N 1
ATOM 584 C CA . LYS A 1 80 ? 4.927 -0.971 1.613 1.00 93.50 80 LYS A CA 1
ATOM 585 C C . LYS A 1 80 ? 3.498 -1.445 1.761 1.00 93.50 80 LYS A C 1
ATOM 587 O O . LYS A 1 80 ? 3.268 -2.646 1.866 1.00 93.50 80 LYS A O 1
ATOM 592 N N . TYR A 1 81 ? 2.533 -0.538 1.685 1.00 94.56 81 TYR A N 1
ATOM 593 C CA . TYR A 1 81 ? 1.127 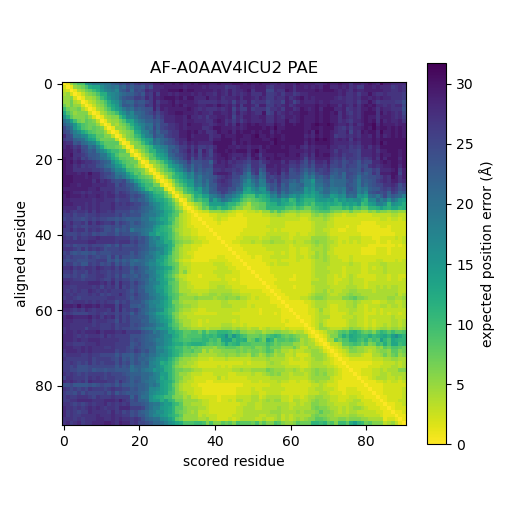-0.929 1.713 1.00 94.56 81 TYR A CA 1
ATOM 594 C C . TYR A 1 81 ? 0.749 -1.690 0.449 1.00 94.56 81 TYR A C 1
ATOM 596 O O . TYR A 1 81 ? 0.892 -1.179 -0.657 1.00 94.56 81 TYR A O 1
ATOM 604 N N . PHE A 1 82 ? 0.254 -2.907 0.619 1.00 94.56 82 PHE A N 1
ATOM 605 C CA . PHE A 1 82 ? -0.126 -3.791 -0.467 1.00 94.56 82 PHE A CA 1
ATOM 606 C C . PHE A 1 82 ? -1.613 -3.658 -0.794 1.00 94.56 82 PHE A C 1
ATOM 608 O O . PHE A 1 82 ? -2.463 -3.694 0.100 1.00 94.56 82 PHE A O 1
ATOM 615 N N . ILE A 1 83 ? -1.912 -3.530 -2.085 1.00 92.25 83 ILE A N 1
ATOM 616 C CA . ILE A 1 83 ? -3.262 -3.460 -2.635 1.00 92.25 83 ILE A CA 1
ATOM 617 C C . ILE A 1 83 ? -3.365 -4.494 -3.757 1.00 92.25 83 ILE A C 1
ATOM 619 O O . ILE A 1 83 ? -2.673 -4.406 -4.771 1.00 92.25 83 ILE A O 1
ATOM 623 N N . ASP A 1 84 ? -4.271 -5.452 -3.584 1.00 92.44 84 ASP A N 1
ATOM 624 C CA . ASP A 1 84 ? -4.542 -6.515 -4.553 1.00 92.44 84 ASP A CA 1
ATOM 625 C C . ASP A 1 84 ? -5.458 -6.017 -5.688 1.00 92.44 84 ASP A C 1
ATOM 627 O O . ASP A 1 84 ? -6.653 -6.317 -5.753 1.00 92.44 84 ASP A O 1
ATOM 631 N N . ARG A 1 85 ? -4.925 -5.129 -6.533 1.00 91.19 85 ARG A N 1
ATOM 632 C CA . ARG A 1 85 ? -5.607 -4.543 -7.698 1.00 91.19 85 ARG A CA 1
ATOM 633 C C . ARG A 1 85 ? -4.635 -4.371 -8.858 1.00 91.19 85 ARG A C 1
ATOM 635 O O . ARG A 1 85 ? -3.428 -4.372 -8.661 1.00 91.19 85 ARG A O 1
ATOM 642 N N . ASP A 1 86 ? -5.174 -4.171 -10.057 1.00 92.06 86 ASP A N 1
ATOM 643 C CA . ASP A 1 86 ? -4.380 -3.792 -11.226 1.00 92.06 86 ASP A CA 1
ATOM 644 C C . ASP A 1 86 ? -3.745 -2.412 -11.008 1.00 92.06 86 ASP A C 1
ATOM 646 O O . ASP A 1 86 ? -4.443 -1.394 -10.948 1.00 92.06 86 ASP A O 1
ATOM 650 N N . GLY A 1 87 ? -2.420 -2.393 -10.877 1.00 91.19 87 GLY A N 1
ATOM 651 C CA . GLY A 1 87 ? -1.660 -1.172 -10.679 1.00 91.19 87 GLY A CA 1
ATOM 652 C C . GLY A 1 87 ? -1.732 -0.215 -11.863 1.00 91.19 87 GLY A C 1
ATOM 653 O O . GLY A 1 87 ? -1.873 0.976 -11.651 1.00 91.19 87 GLY A O 1
ATOM 654 N N . VAL A 1 88 ? -1.740 -0.687 -13.112 1.00 90.06 88 VAL A N 1
ATOM 655 C CA . VAL A 1 88 ? -1.730 0.196 -14.298 1.00 90.06 88 VAL A CA 1
ATOM 656 C C . VAL A 1 88 ? -3.009 1.036 -14.393 1.00 90.06 88 VAL A C 1
ATOM 658 O O . VAL A 1 88 ? -2.986 2.172 -14.878 1.00 90.06 88 VAL A O 1
ATOM 661 N N . LEU A 1 89 ? -4.127 0.491 -13.909 1.00 91.50 89 LEU A N 1
ATOM 662 C CA . LEU A 1 89 ? -5.410 1.193 -13.817 1.00 91.50 89 LEU A CA 1
ATOM 663 C C . LEU A 1 89 ? -5.522 2.105 -12.585 1.00 91.50 89 LEU A C 1
ATOM 665 O O . LEU A 1 89 ? -6.457 2.898 -12.504 1.00 91.50 89 LEU A O 1
ATOM 669 N N . PHE A 1 90 ? -4.589 2.013 -11.639 1.00 84.44 90 PHE A N 1
ATOM 670 C CA . PHE A 1 90 ? -4.563 2.795 -10.407 1.00 84.44 90 PHE A CA 1
ATOM 671 C C . PHE A 1 90 ? -3.821 4.123 -10.642 1.00 84.44 90 PHE A C 1
ATOM 673 O O . PHE A 1 90 ? -2.607 4.212 -10.458 1.00 84.44 90 PHE A O 1
ATOM 680 N N . ARG A 1 91 ? -4.538 5.149 -11.116 1.00 76.31 91 ARG A N 1
ATOM 681 C CA . ARG A 1 91 ? -4.020 6.502 -11.387 1.00 76.31 91 ARG A CA 1
ATOM 682 C C . ARG A 1 91 ? -5.072 7.574 -11.141 1.00 76.31 91 ARG A C 1
ATOM 684 O O . ARG A 1 91 ? -6.262 7.275 -11.382 1.00 76.31 91 ARG A O 1
#